Protein AF-A0A3C1DUB1-F1 (afdb_monomer_lite)

Sequence (88 aa):
MSGDPAGDDLQILNLVDQGVLTDAQVASARAAQAGLPFVELVDYPIDRTAVSLVPAALCRRHDLLPIALSGDTITVAMANPGDVFALD

Structure (mmCIF, N/CA/C/O backbone):
data_AF-A0A3C1DUB1-F1
#
_entry.id   AF-A0A3C1DUB1-F1
#
loop_
_atom_site.group_PDB
_atom_site.id
_atom_site.type_symbol
_atom_site.label_atom_id
_atom_site.label_alt_id
_atom_site.label_comp_id
_atom_site.label_asym_id
_atom_site.label_entity_id
_atom_site.label_seq_id
_atom_site.pdbx_PDB_ins_code
_atom_site.Cartn_x
_atom_site.Cartn_y
_atom_site.Cartn_z
_atom_site.occupancy
_atom_site.B_iso_or_equiv
_atom_site.auth_seq_id
_atom_site.auth_comp_id
_atom_site.auth_asym_id
_atom_site.auth_atom_id
_atom_site.pdbx_PDB_model_num
ATOM 1 N N . MET A 1 1 ? 6.360 14.874 26.404 1.00 46.91 1 MET A N 1
ATOM 2 C CA . MET A 1 1 ? 6.111 13.965 25.272 1.00 46.91 1 MET A CA 1
ATOM 3 C C . MET A 1 1 ? 6.901 12.703 25.556 1.00 46.91 1 MET A C 1
ATOM 5 O O . MET A 1 1 ? 8.092 12.674 25.278 1.00 46.91 1 MET A O 1
ATOM 9 N N . SER A 1 2 ? 6.295 11.748 26.267 1.00 49.94 2 SER A N 1
ATOM 10 C CA . SER A 1 2 ? 6.907 10.432 26.478 1.00 49.94 2 SER A CA 1
ATOM 11 C C . SER A 1 2 ? 6.829 9.722 25.137 1.00 49.94 2 SER A C 1
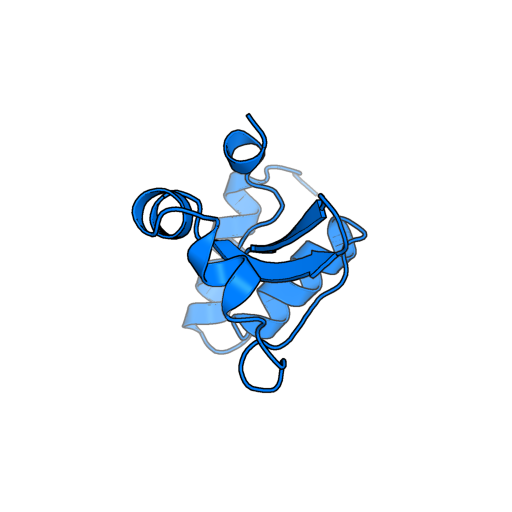ATOM 13 O O . SER A 1 2 ? 5.756 9.263 24.787 1.00 49.94 2 SER A O 1
ATOM 15 N N . GLY A 1 3 ? 7.904 9.755 24.349 1.00 55.25 3 GLY A N 1
ATOM 16 C CA . GLY A 1 3 ? 7.967 9.139 23.020 1.00 55.25 3 GLY A CA 1
ATOM 17 C C . GLY A 1 3 ? 7.994 7.615 23.092 1.00 55.25 3 GLY A C 1
ATOM 18 O O . GLY A 1 3 ? 8.963 7.006 22.651 1.00 55.25 3 GLY A O 1
ATOM 19 N N . ASP A 1 4 ? 6.980 7.022 23.718 1.00 57.59 4 ASP A N 1
ATOM 20 C CA . ASP A 1 4 ? 6.763 5.583 23.735 1.00 57.59 4 ASP A CA 1
ATOM 21 C C . ASP A 1 4 ? 5.836 5.220 22.560 1.00 57.59 4 ASP A C 1
ATOM 23 O O . ASP A 1 4 ? 4.623 5.432 22.654 1.00 57.59 4 ASP A O 1
ATOM 27 N N . PRO A 1 5 ? 6.380 4.702 21.442 1.00 59.94 5 PRO A N 1
ATOM 28 C CA . PRO A 1 5 ? 5.612 4.464 20.220 1.00 59.94 5 PRO A CA 1
ATOM 29 C C . PRO A 1 5 ? 4.457 3.472 20.426 1.00 59.94 5 PRO A C 1
ATOM 31 O O . PRO A 1 5 ? 3.436 3.574 19.754 1.00 59.94 5 PRO A O 1
ATOM 34 N N . ALA A 1 6 ? 4.572 2.555 21.394 1.00 60.12 6 ALA A N 1
ATOM 35 C CA . ALA A 1 6 ? 3.508 1.603 21.709 1.00 60.12 6 ALA A CA 1
ATOM 36 C C . ALA A 1 6 ? 2.329 2.252 22.462 1.00 60.12 6 ALA A C 1
ATOM 38 O O . ALA A 1 6 ? 1.183 1.823 22.318 1.00 60.12 6 ALA A O 1
ATOM 39 N N . GLY A 1 7 ? 2.600 3.284 23.269 1.00 63.66 7 GLY A N 1
ATOM 40 C CA . GLY A 1 7 ? 1.575 4.028 24.002 1.00 63.66 7 GLY A CA 1
ATOM 41 C C . GLY A 1 7 ? 0.778 4.973 23.103 1.00 63.66 7 GLY A C 1
ATOM 42 O O . GLY A 1 7 ? -0.435 5.108 23.275 1.00 63.66 7 GLY A O 1
ATOM 43 N N . ASP A 1 8 ? 1.451 5.574 22.123 1.00 70.19 8 ASP A N 1
ATOM 44 C CA . ASP A 1 8 ? 0.837 6.491 21.162 1.00 70.19 8 ASP A CA 1
ATOM 45 C C . ASP A 1 8 ? -0.102 5.747 20.192 1.00 70.19 8 ASP A C 1
ATOM 47 O O . ASP A 1 8 ? -1.214 6.212 19.929 1.00 70.19 8 ASP A O 1
ATOM 51 N N . ASP A 1 9 ? 0.266 4.542 19.741 1.00 74.94 9 ASP A N 1
ATOM 52 C CA . ASP A 1 9 ? -0.575 3.727 18.851 1.00 74.94 9 ASP A CA 1
ATOM 53 C C . ASP A 1 9 ? -1.910 3.312 19.498 1.00 74.94 9 ASP A C 1
ATOM 55 O O . ASP A 1 9 ? -2.957 3.356 18.849 1.00 74.94 9 ASP A O 1
ATOM 59 N N . LEU A 1 10 ? -1.917 2.976 20.794 1.00 73.94 10 LEU A N 1
ATOM 60 C CA . LEU A 1 10 ? -3.151 2.650 21.525 1.00 73.94 10 LEU A CA 1
ATOM 61 C C . LEU A 1 10 ? -4.115 3.841 21.612 1.00 73.94 10 LEU A C 1
ATOM 63 O O . LEU A 1 10 ? -5.334 3.662 21.584 1.00 73.94 10 LEU A O 1
ATOM 67 N N . GLN A 1 11 ? -3.584 5.061 21.717 1.00 82.12 11 GLN A N 1
ATOM 68 C CA . GLN A 1 11 ? -4.403 6.274 21.740 1.00 82.12 11 GLN A CA 1
ATOM 69 C C . GLN A 1 11 ? -4.995 6.568 20.364 1.00 82.12 11 GLN A C 1
ATOM 71 O O . GLN A 1 11 ? -6.175 6.906 20.272 1.00 82.12 11 GLN A O 1
ATOM 76 N N . ILE A 1 12 ? -4.205 6.394 19.302 1.00 82.06 12 ILE A N 1
ATOM 77 C CA . ILE A 1 12 ? -4.660 6.568 17.919 1.00 82.06 12 ILE A CA 1
ATOM 78 C C . ILE A 1 12 ? -5.803 5.597 17.607 1.00 82.06 12 ILE A C 1
ATOM 80 O O . ILE A 1 12 ? -6.830 6.028 17.089 1.00 82.06 12 ILE A O 1
ATOM 84 N N . LEU A 1 13 ? -5.672 4.322 17.987 1.00 81.00 13 LEU A N 1
ATOM 85 C CA . LEU A 1 13 ? -6.725 3.317 17.795 1.00 81.00 13 LEU A CA 1
ATOM 86 C C . LEU A 1 13 ? -8.033 3.711 18.495 1.00 81.00 13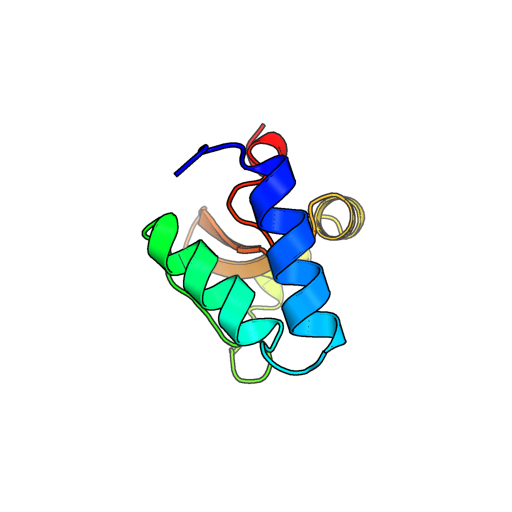 LEU A C 1
ATOM 88 O O . LEU A 1 13 ? -9.098 3.644 17.893 1.00 81.00 13 LEU A O 1
ATOM 92 N N . ASN A 1 14 ? -7.959 4.216 19.729 1.00 87.31 14 ASN A N 1
ATOM 93 C CA . ASN A 1 14 ? -9.145 4.667 20.461 1.00 87.31 14 ASN A CA 1
ATOM 94 C C . ASN A 1 14 ? -9.824 5.876 19.784 1.00 87.31 14 ASN A C 1
ATOM 96 O O . ASN A 1 14 ? -11.047 5.980 19.761 1.00 87.31 14 ASN A O 1
ATOM 100 N N . LEU A 1 15 ? -9.047 6.788 19.189 1.00 84.94 15 LEU A N 1
ATOM 101 C CA . LEU A 1 15 ? -9.598 7.912 18.422 1.00 84.94 15 LEU A CA 1
ATOM 102 C C . LEU A 1 15 ? -10.265 7.460 17.116 1.00 84.94 15 LEU A C 1
ATOM 104 O O . LEU A 1 15 ? -11.250 8.075 16.701 1.00 84.94 15 LEU A O 1
ATOM 108 N N . VAL A 1 16 ? -9.762 6.396 16.488 1.00 86.25 16 VAL A N 1
ATOM 109 C CA . VAL A 1 16 ? -10.412 5.774 15.326 1.00 86.25 16 VAL A CA 1
ATOM 110 C C . VAL A 1 16 ? -11.718 5.095 15.737 1.00 86.25 16 VAL A C 1
ATOM 112 O O . VAL A 1 16 ? -12.753 5.361 15.131 1.00 86.25 16 VAL A O 1
ATOM 115 N N . ASP A 1 17 ? -11.711 4.321 16.825 1.00 86.50 17 ASP A N 1
ATOM 116 C CA . ASP A 1 17 ? -12.909 3.656 17.360 1.00 86.50 17 ASP A CA 1
ATOM 117 C C . ASP A 1 17 ? -14.016 4.654 17.742 1.00 86.50 17 ASP A C 1
ATOM 119 O O . ASP A 1 17 ? -15.207 4.381 17.584 1.00 86.50 17 ASP A O 1
ATOM 123 N N . GLN A 1 18 ? -13.634 5.841 18.220 1.00 89.19 18 GLN A N 1
ATOM 124 C CA . GLN A 1 18 ? -14.556 6.938 18.532 1.00 89.19 18 GLN A CA 1
ATOM 125 C C . GLN A 1 18 ? -15.034 7.713 17.289 1.00 89.19 18 GLN A C 1
ATOM 127 O O . GLN A 1 18 ? -15.871 8.609 17.416 1.00 89.19 18 GLN A O 1
ATOM 132 N N . GLY A 1 19 ? -14.508 7.407 16.099 1.00 85.06 19 GLY A N 1
ATOM 133 C CA . GLY A 1 19 ? -14.811 8.102 14.845 1.00 85.06 19 GLY A CA 1
ATOM 134 C C . GLY A 1 19 ? -14.213 9.509 14.745 1.00 85.06 19 GLY A C 1
ATOM 135 O O . GLY A 1 19 ? -14.621 10.291 13.889 1.00 85.06 19 GLY A O 1
ATOM 136 N N . VAL A 1 20 ? -13.267 9.853 15.625 1.00 90.69 20 VAL A N 1
ATOM 137 C CA . VAL A 1 20 ? -12.557 11.143 15.612 1.00 90.69 20 VAL A CA 1
ATOM 138 C C . VAL A 1 20 ? -11.502 11.165 14.505 1.00 90.69 20 VAL A C 1
ATOM 140 O O . VAL A 1 20 ? -11.262 12.210 13.899 1.00 90.69 20 VAL A O 1
ATOM 143 N N . LEU A 1 21 ? -10.889 10.011 14.232 1.00 87.56 21 LEU A N 1
ATOM 144 C CA . LEU A 1 21 ? -9.953 9.795 13.134 1.00 87.56 21 LEU A CA 1
ATOM 145 C C . LEU A 1 21 ? -10.466 8.689 12.212 1.00 87.56 21 LEU A C 1
ATOM 147 O O . LEU A 1 21 ? -11.112 7.742 12.644 1.00 87.56 21 LEU A O 1
ATOM 151 N N . THR A 1 22 ? -10.144 8.802 10.932 1.00 86.00 22 THR A N 1
ATOM 152 C CA . THR A 1 22 ? -10.325 7.731 9.945 1.00 86.00 22 THR A CA 1
ATOM 153 C C . THR A 1 22 ? -9.014 6.976 9.742 1.00 86.00 22 THR A C 1
ATOM 155 O O . THR A 1 22 ? -7.936 7.556 9.899 1.00 86.00 22 THR A O 1
ATOM 158 N N . ASP A 1 23 ? -9.087 5.715 9.315 1.00 82.19 23 ASP A N 1
ATOM 159 C CA . ASP A 1 23 ? -7.896 4.917 8.982 1.00 82.19 23 ASP A CA 1
ATOM 160 C C . ASP A 1 23 ? -7.001 5.621 7.949 1.00 82.19 23 ASP A C 1
ATOM 162 O O . ASP A 1 23 ? -5.777 5.642 8.084 1.00 82.19 23 ASP A O 1
ATOM 166 N N . ALA A 1 24 ? -7.610 6.289 6.964 1.00 82.38 24 ALA A N 1
ATOM 167 C CA . ALA A 1 24 ? -6.906 7.080 5.957 1.00 82.38 24 ALA A CA 1
ATOM 168 C C . ALA A 1 24 ? -6.122 8.256 6.568 1.00 82.38 24 ALA A C 1
ATOM 170 O O . ALA A 1 24 ? -4.976 8.504 6.191 1.00 82.38 24 ALA A O 1
ATOM 171 N N . GLN A 1 25 ? -6.694 8.960 7.552 1.00 87.12 25 GLN A N 1
ATOM 172 C CA . GLN A 1 25 ? -5.995 10.044 8.254 1.00 87.12 25 GLN A CA 1
ATOM 173 C C . GLN A 1 25 ? -4.808 9.523 9.064 1.00 87.12 25 GLN A C 1
ATOM 175 O O . GLN A 1 25 ? -3.752 10.158 9.074 1.00 87.12 25 GLN A O 1
ATOM 180 N N . VAL A 1 26 ? -4.954 8.364 9.710 1.00 85.06 26 VAL A N 1
ATOM 181 C CA . VAL A 1 26 ? -3.857 7.722 10.445 1.00 85.06 26 VAL A CA 1
ATOM 182 C C . VAL A 1 26 ? -2.743 7.297 9.489 1.00 85.06 26 VAL A C 1
ATOM 184 O O . VAL A 1 26 ? -1.578 7.634 9.710 1.00 85.06 26 VAL A O 1
ATOM 187 N N . ALA A 1 27 ? -3.085 6.613 8.397 1.00 82.00 27 ALA A N 1
ATOM 188 C CA . ALA A 1 27 ? -2.126 6.162 7.393 1.00 82.00 27 ALA A CA 1
ATOM 189 C C . ALA A 1 27 ? -1.397 7.337 6.716 1.00 82.00 27 ALA A C 1
ATOM 191 O O . ALA A 1 27 ? -0.171 7.316 6.590 1.00 82.00 27 ALA A O 1
ATOM 192 N N . SER A 1 28 ? -2.117 8.405 6.358 1.00 85.25 28 SER A N 1
ATOM 193 C CA . SER A 1 28 ? -1.524 9.622 5.795 1.00 85.25 28 SER A CA 1
ATOM 194 C C . SER A 1 28 ? -0.577 10.314 6.780 1.00 85.25 28 SER A C 1
ATOM 196 O O . SER A 1 28 ? 0.515 10.727 6.384 1.00 85.25 28 SER A O 1
ATOM 198 N N . ALA A 1 29 ? -0.943 10.403 8.062 1.00 86.19 29 ALA A N 1
ATOM 199 C CA . ALA A 1 29 ? -0.075 10.979 9.085 1.00 86.19 29 ALA A CA 1
ATOM 200 C C . ALA A 1 29 ? 1.210 10.156 9.274 1.00 86.19 29 ALA A C 1
ATOM 202 O O . ALA A 1 29 ? 2.295 10.731 9.368 1.00 86.19 29 ALA A O 1
ATOM 203 N N . ARG A 1 30 ? 1.111 8.820 9.270 1.00 83.75 30 ARG A N 1
ATOM 204 C CA . ARG A 1 30 ? 2.272 7.916 9.341 1.00 83.75 30 ARG A CA 1
ATOM 205 C C . ARG A 1 30 ? 3.189 8.065 8.129 1.00 83.75 30 ARG A C 1
ATOM 207 O O . ARG A 1 30 ? 4.398 8.197 8.297 1.00 83.75 30 ARG A O 1
ATOM 214 N N . ALA A 1 31 ? 2.624 8.111 6.923 1.00 84.31 31 ALA A N 1
ATOM 215 C CA . ALA A 1 31 ? 3.387 8.352 5.701 1.00 84.31 31 ALA A CA 1
ATOM 216 C C . ALA A 1 31 ? 4.130 9.697 5.763 1.00 84.31 31 ALA A C 1
ATOM 218 O O . ALA A 1 31 ? 5.328 9.750 5.493 1.00 84.31 31 ALA A O 1
ATOM 219 N N . ALA A 1 32 ? 3.460 10.762 6.221 1.00 86.12 32 ALA A N 1
ATOM 220 C CA . ALA A 1 32 ? 4.072 12.077 6.392 1.00 86.12 32 ALA A CA 1
ATOM 221 C C . ALA A 1 32 ? 5.225 12.069 7.413 1.00 86.12 32 ALA A C 1
ATOM 223 O O . ALA A 1 32 ? 6.271 12.660 7.149 1.00 86.12 32 ALA A O 1
ATOM 224 N N . GLN A 1 33 ? 5.071 11.372 8.546 1.00 84.12 33 GLN A N 1
ATOM 225 C CA . GLN A 1 33 ? 6.144 11.213 9.539 1.00 84.12 33 GLN A CA 1
ATOM 226 C C . GLN A 1 33 ? 7.350 10.442 8.982 1.00 84.12 33 GLN A C 1
ATOM 228 O O . GLN A 1 33 ? 8.488 10.776 9.306 1.00 84.12 33 GLN A O 1
ATOM 233 N N . ALA A 1 34 ? 7.112 9.447 8.123 1.00 80.75 34 ALA A N 1
ATOM 234 C CA . ALA A 1 34 ? 8.153 8.654 7.470 1.00 80.75 34 ALA A CA 1
ATOM 235 C C . ALA A 1 34 ? 8.752 9.319 6.212 1.00 80.75 34 ALA A C 1
ATOM 237 O O . ALA A 1 34 ? 9.692 8.784 5.627 1.00 80.75 34 ALA A O 1
ATOM 238 N N . GLY A 1 35 ? 8.217 10.464 5.771 1.00 85.38 35 GLY A N 1
ATOM 239 C CA . GLY A 1 35 ? 8.624 11.117 4.522 1.00 85.38 35 GLY A CA 1
ATOM 240 C C . GLY A 1 35 ? 8.233 10.337 3.258 1.00 85.38 35 GLY A C 1
ATOM 241 O O . GLY A 1 35 ? 8.887 10.477 2.225 1.00 85.38 35 GLY A O 1
ATOM 242 N N . LEU A 1 36 ? 7.190 9.508 3.337 1.00 87.88 36 LEU A N 1
ATOM 243 C CA . LEU A 1 36 ? 6.703 8.653 2.255 1.00 87.88 36 LEU A CA 1
ATOM 244 C C . LEU A 1 36 ? 5.449 9.239 1.584 1.00 87.88 36 LEU A C 1
ATOM 246 O O . LEU A 1 36 ? 4.669 9.944 2.230 1.00 87.88 36 LEU A O 1
ATOM 250 N N . PRO A 1 37 ? 5.213 8.936 0.294 1.00 88.25 37 PRO A N 1
ATOM 251 C CA . PRO A 1 37 ? 3.960 9.282 -0.362 1.00 88.25 37 PRO A CA 1
ATOM 252 C C . PRO A 1 37 ? 2.793 8.474 0.223 1.00 88.25 37 PRO A C 1
ATOM 254 O O . PRO A 1 37 ? 2.934 7.296 0.547 1.00 88.25 37 PRO A O 1
ATOM 257 N N . PHE A 1 38 ? 1.623 9.105 0.302 1.00 87.88 38 PHE A N 1
ATOM 258 C CA . PHE A 1 38 ? 0.360 8.451 0.635 1.00 87.88 38 PHE A CA 1
ATOM 259 C C . PHE A 1 38 ? -0.498 8.318 -0.626 1.00 87.88 38 PHE A C 1
ATOM 261 O O . PHE A 1 38 ? -0.577 9.259 -1.420 1.00 87.88 38 PHE A O 1
ATOM 268 N N . VAL A 1 39 ? -1.128 7.158 -0.811 1.00 88.25 39 VAL A N 1
ATOM 269 C CA . VAL A 1 39 ? -2.001 6.871 -1.955 1.00 88.25 39 VAL A CA 1
ATOM 270 C C . VAL A 1 39 ? -3.316 6.269 -1.476 1.00 88.25 39 VAL A C 1
ATOM 272 O O . VAL A 1 39 ? -3.323 5.363 -0.647 1.00 88.25 39 VAL A O 1
ATOM 275 N N . GLU A 1 40 ? -4.425 6.749 -2.032 1.00 87.56 40 GLU A N 1
ATOM 276 C CA . GLU A 1 40 ? -5.745 6.150 -1.832 1.00 87.56 40 GLU A CA 1
ATOM 277 C C . GLU A 1 40 ? -5.949 5.013 -2.834 1.00 87.56 40 GLU A C 1
ATOM 279 O O . GLU A 1 40 ? -6.067 5.241 -4.039 1.00 87.56 40 GLU A O 1
ATOM 284 N N . LEU A 1 41 ? -5.981 3.771 -2.344 1.00 87.38 41 LEU A N 1
ATOM 285 C CA . LEU A 1 41 ? -6.029 2.583 -3.205 1.00 87.38 41 LEU A CA 1
ATOM 286 C C . LEU A 1 41 ? -7.336 2.450 -3.994 1.00 87.38 41 LEU A C 1
ATOM 288 O O . LEU A 1 41 ? -7.338 1.807 -5.040 1.00 87.38 41 LEU A O 1
ATOM 292 N N . VAL A 1 42 ? -8.432 3.046 -3.512 1.00 86.25 42 VAL A N 1
ATOM 293 C CA . VAL A 1 42 ? -9.743 2.986 -4.180 1.00 86.25 42 VAL A CA 1
ATOM 294 C C . VAL A 1 42 ? -9.717 3.626 -5.572 1.00 86.25 42 VAL A C 1
ATOM 296 O O . VAL A 1 42 ? -10.368 3.120 -6.485 1.00 86.25 42 VAL A O 1
ATOM 299 N N . ASP A 1 43 ? -8.901 4.667 -5.749 1.00 86.12 43 ASP A N 1
ATOM 300 C CA . ASP A 1 43 ? -8.789 5.432 -6.995 1.00 86.12 43 ASP A CA 1
ATOM 301 C C . ASP A 1 43 ? -7.445 5.208 -7.710 1.00 86.12 43 ASP A C 1
ATOM 303 O O . ASP A 1 43 ? -7.195 5.772 -8.780 1.00 86.12 43 ASP A O 1
ATOM 307 N N . TYR A 1 44 ? -6.557 4.388 -7.139 1.00 88.88 44 TYR A N 1
ATOM 308 C CA . TYR A 1 44 ? -5.232 4.153 -7.699 1.00 88.88 44 TYR A CA 1
ATOM 309 C C . TYR A 1 44 ? -5.266 3.063 -8.787 1.00 88.88 44 TYR A C 1
ATOM 311 O O . TYR A 1 44 ? -5.750 1.954 -8.542 1.00 88.88 44 TYR A O 1
ATOM 319 N N . PRO A 1 45 ? -4.713 3.308 -9.990 1.00 91.12 45 PRO A N 1
ATOM 320 C CA . PRO A 1 45 ? -4.650 2.304 -11.047 1.00 91.12 45 PRO A CA 1
ATOM 321 C C . PRO A 1 45 ? -3.589 1.238 -10.728 1.00 91.12 45 PRO A C 1
ATOM 323 O O . PRO A 1 45 ? -2.416 1.390 -11.056 1.00 91.12 45 PRO A O 1
ATOM 326 N N . ILE A 1 46 ? -4.011 0.145 -10.089 1.00 93.44 46 ILE A N 1
ATOM 327 C CA . ILE A 1 46 ? -3.125 -0.958 -9.689 1.00 93.44 46 ILE A CA 1
ATOM 328 C C . ILE A 1 46 ? -2.620 -1.739 -10.908 1.00 93.44 46 ILE A C 1
ATOM 330 O O . ILE A 1 46 ? -3.409 -2.304 -11.676 1.00 93.44 46 ILE A O 1
ATOM 334 N N . ASP A 1 47 ? -1.297 -1.852 -11.041 1.00 94.94 47 ASP A N 1
ATOM 335 C CA . ASP A 1 47 ? -0.672 -2.730 -12.027 1.00 94.94 47 ASP A CA 1
ATOM 336 C C . ASP A 1 47 ? -0.789 -4.199 -11.594 1.00 94.94 47 ASP A C 1
ATOM 338 O O . ASP A 1 47 ? -0.157 -4.663 -10.641 1.00 94.94 47 ASP A O 1
ATOM 342 N N . ARG A 1 48 ? -1.582 -4.972 -12.339 1.00 93.62 48 ARG A N 1
ATOM 343 C CA . ARG A 1 48 ? -1.772 -6.409 -12.085 1.00 93.62 48 ARG A CA 1
ATOM 344 C C . ARG A 1 48 ? -0.482 -7.212 -12.231 1.00 93.62 48 ARG A C 1
ATOM 346 O O . ARG A 1 48 ? -0.361 -8.266 -11.607 1.00 93.62 48 ARG A O 1
ATOM 353 N N . THR A 1 49 ? 0.469 -6.727 -13.025 1.00 94.94 49 THR A N 1
ATOM 354 C CA . THR A 1 49 ? 1.789 -7.343 -13.172 1.00 94.94 49 THR A CA 1
ATOM 355 C C . THR A 1 49 ? 2.525 -7.289 -11.840 1.00 94.94 49 THR A C 1
ATOM 357 O O . THR A 1 49 ? 2.959 -8.329 -11.356 1.00 94.94 49 THR A O 1
ATOM 360 N N . ALA A 1 50 ? 2.554 -6.125 -11.182 1.00 95.12 50 ALA A N 1
ATOM 361 C CA . ALA A 1 50 ? 3.143 -5.969 -9.852 1.00 95.12 50 ALA A CA 1
ATOM 362 C C . ALA A 1 50 ? 2.496 -6.911 -8.824 1.00 95.12 50 ALA A C 1
ATOM 364 O O . ALA A 1 50 ? 3.199 -7.602 -8.088 1.00 95.12 50 ALA A O 1
ATOM 365 N N . VAL A 1 51 ? 1.160 -7.009 -8.824 1.00 94.88 51 VAL A N 1
ATOM 366 C CA . VAL A 1 51 ? 0.416 -7.913 -7.924 1.00 94.88 51 VAL A CA 1
ATOM 367 C C . VAL A 1 51 ? 0.812 -9.377 -8.136 1.00 94.88 51 VAL A C 1
ATOM 369 O O . VAL A 1 51 ? 0.903 -10.135 -7.175 1.00 94.88 51 VAL A O 1
ATOM 372 N N . SER A 1 52 ? 1.070 -9.786 -9.380 1.00 94.44 52 SER A N 1
ATOM 373 C CA . SER A 1 52 ? 1.452 -11.167 -9.698 1.00 94.44 52 SER A CA 1
ATOM 374 C C . SER A 1 52 ? 2.878 -11.542 -9.277 1.00 94.44 52 SER A C 1
ATOM 376 O O . SER A 1 52 ? 3.182 -12.729 -9.167 1.00 94.44 52 SER A O 1
ATOM 378 N N . LEU A 1 53 ? 3.742 -10.552 -9.032 1.00 93.81 53 LEU A N 1
ATOM 379 C CA . LEU A 1 53 ? 5.150 -10.768 -8.688 1.00 93.81 53 LEU A CA 1
ATOM 380 C C . LEU A 1 53 ? 5.374 -11.044 -7.201 1.00 93.81 53 LEU A C 1
ATOM 382 O O . LEU A 1 53 ? 6.408 -11.604 -6.839 1.00 93.81 53 LEU A O 1
ATOM 386 N N . VAL A 1 54 ? 4.419 -10.682 -6.341 1.00 92.38 54 VAL A N 1
ATOM 387 C CA . VAL A 1 54 ? 4.541 -10.872 -4.893 1.00 92.38 54 VAL A CA 1
ATOM 388 C C . VAL A 1 54 ? 3.546 -11.932 -4.417 1.00 92.38 54 VAL A C 1
ATOM 390 O O . VAL A 1 54 ? 2.341 -11.797 -4.640 1.00 92.38 54 VAL A O 1
ATOM 393 N N . PRO A 1 55 ? 4.004 -13.000 -3.738 1.00 94.31 55 PRO A N 1
ATOM 394 C CA . PRO A 1 55 ? 3.110 -14.025 -3.217 1.00 94.31 55 PRO A CA 1
ATOM 395 C C . PRO A 1 55 ? 2.079 -13.453 -2.240 1.00 94.31 55 PRO A C 1
ATOM 397 O O . PRO A 1 55 ? 2.427 -12.759 -1.286 1.00 94.31 55 PRO A O 1
ATOM 400 N N . ALA A 1 56 ? 0.812 -13.845 -2.395 1.00 92.69 56 ALA A N 1
ATOM 401 C CA . ALA A 1 56 ? -0.284 -13.370 -1.543 1.00 92.69 56 ALA A CA 1
ATOM 402 C C . ALA A 1 56 ? -0.062 -13.622 -0.038 1.00 92.69 56 ALA A C 1
ATOM 404 O O . ALA A 1 56 ? -0.571 -12.877 0.797 1.00 92.69 56 ALA A O 1
ATOM 405 N N . ALA A 1 57 ? 0.694 -14.666 0.319 1.00 92.06 57 ALA A N 1
ATOM 406 C CA . ALA A 1 57 ? 1.065 -14.943 1.704 1.00 92.06 57 ALA A CA 1
ATOM 407 C C . ALA A 1 57 ? 1.960 -13.842 2.298 1.00 92.06 57 ALA A C 1
ATOM 409 O O . ALA A 1 57 ? 1.770 -13.476 3.455 1.00 92.06 57 ALA A O 1
ATOM 410 N N . LEU A 1 58 ? 2.886 -13.290 1.506 1.00 88.94 58 LEU A N 1
ATOM 411 C CA . LEU A 1 58 ? 3.755 -12.192 1.928 1.00 88.94 58 LEU A CA 1
ATOM 412 C C . LEU A 1 58 ? 2.947 -10.900 2.076 1.00 88.94 58 LEU A C 1
ATOM 414 O O . LEU A 1 58 ? 3.031 -10.251 3.113 1.00 88.94 58 LEU A O 1
ATOM 418 N N . CYS A 1 59 ? 2.080 -10.609 1.101 1.00 90.75 59 CYS A N 1
ATOM 419 C CA . CYS A 1 59 ? 1.169 -9.465 1.151 1.00 90.75 59 CYS A CA 1
ATOM 420 C C . CYS A 1 59 ? 0.333 -9.450 2.438 1.00 90.75 59 CYS A C 1
ATOM 422 O O . CYS A 1 59 ? 0.258 -8.434 3.114 1.00 90.75 59 CYS A O 1
ATOM 424 N N . ARG A 1 60 ? -0.249 -10.596 2.825 1.00 90.25 60 ARG A N 1
ATOM 425 C CA . ARG A 1 60 ? -1.045 -10.708 4.062 1.00 90.25 60 ARG A CA 1
ATOM 426 C C . ARG A 1 60 ? -0.203 -10.647 5.329 1.00 90.25 60 ARG A C 1
ATOM 428 O O . ARG A 1 60 ? -0.674 -10.137 6.335 1.00 90.25 60 ARG A O 1
ATOM 435 N N . ARG A 1 61 ? 1.003 -11.220 5.305 1.00 86.38 61 ARG A N 1
ATOM 436 C CA . ARG A 1 61 ? 1.888 -11.257 6.475 1.00 86.38 61 ARG A CA 1
ATOM 437 C C . ARG A 1 61 ? 2.379 -9.862 6.861 1.00 86.38 61 ARG A C 1
ATOM 439 O O . ARG A 1 61 ? 2.506 -9.603 8.048 1.00 86.38 61 ARG A O 1
ATOM 446 N N . HIS A 1 62 ? 2.647 -9.016 5.871 1.00 85.38 62 HIS A N 1
ATOM 447 C CA . HIS A 1 62 ? 3.210 -7.675 6.060 1.00 85.38 62 HIS A CA 1
ATOM 448 C C . HIS A 1 62 ? 2.208 -6.549 5.778 1.00 85.38 62 HIS A C 1
ATOM 450 O O . HIS A 1 62 ? 2.608 -5.398 5.654 1.00 85.38 62 HIS A O 1
ATOM 456 N N . ASP A 1 63 ? 0.925 -6.890 5.629 1.00 87.12 63 ASP A N 1
ATOM 457 C CA . ASP A 1 63 ? -0.165 -5.963 5.306 1.00 87.12 63 ASP A CA 1
ATOM 458 C C . ASP A 1 63 ? 0.200 -4.945 4.205 1.00 87.12 63 ASP A C 1
ATOM 460 O O . ASP A 1 63 ? 0.134 -3.720 4.366 1.00 87.12 63 ASP A O 1
ATOM 464 N N . LEU A 1 64 ? 0.663 -5.497 3.078 1.00 90.00 64 LEU A N 1
ATOM 465 C CA . LEU A 1 64 ? 1.134 -4.747 1.919 1.00 90.00 64 LEU A CA 1
ATOM 466 C C . LEU A 1 64 ? 0.445 -5.182 0.627 1.00 90.00 64 LEU A C 1
ATOM 468 O O . LEU A 1 64 ? -0.006 -6.321 0.481 1.00 90.00 64 LEU A O 1
ATOM 472 N N . LEU A 1 65 ? 0.413 -4.277 -0.346 1.00 92.94 65 LEU A N 1
ATOM 473 C CA . LEU A 1 65 ? -0.118 -4.507 -1.684 1.00 92.94 65 LEU A CA 1
ATOM 474 C C . LEU A 1 65 ? 0.864 -3.968 -2.734 1.00 92.94 65 LEU A C 1
ATOM 476 O O . LEU A 1 65 ? 1.154 -2.774 -2.723 1.00 92.94 65 LEU A O 1
ATOM 480 N N . PRO A 1 66 ? 1.353 -4.785 -3.680 1.00 94.75 66 PRO A N 1
ATOM 481 C CA . PRO A 1 66 ? 2.103 -4.278 -4.826 1.00 94.75 66 PRO A CA 1
ATOM 482 C C . PRO A 1 66 ? 1.189 -3.446 -5.726 1.00 94.75 66 PRO A C 1
ATOM 484 O O . PRO A 1 66 ? 0.130 -3.922 -6.137 1.00 94.75 66 PRO A O 1
ATOM 487 N N . ILE A 1 67 ? 1.596 -2.217 -6.041 1.00 95.38 67 ILE A N 1
ATOM 488 C CA . ILE A 1 67 ? 0.762 -1.264 -6.789 1.00 95.38 67 ILE A CA 1
ATOM 489 C C . ILE A 1 67 ? 1.332 -0.896 -8.159 1.00 95.38 67 ILE A C 1
ATOM 491 O O . ILE A 1 67 ? 0.564 -0.558 -9.058 1.00 95.38 67 ILE A O 1
ATOM 495 N N . ALA A 1 68 ? 2.654 -0.983 -8.335 1.00 95.56 68 ALA A N 1
ATOM 496 C CA . ALA A 1 68 ? 3.326 -0.638 -9.583 1.00 95.56 68 ALA A CA 1
ATOM 497 C C . ALA A 1 68 ? 4.627 -1.428 -9.772 1.00 95.56 68 ALA A C 1
ATOM 499 O O . ALA A 1 68 ? 5.301 -1.785 -8.803 1.00 95.56 68 ALA A O 1
ATOM 500 N N . LEU A 1 69 ? 4.988 -1.659 -11.034 1.00 95.25 69 LEU A N 1
ATOM 501 C CA . LEU A 1 69 ? 6.277 -2.197 -11.456 1.00 95.25 69 LEU A CA 1
ATOM 502 C C . LEU A 1 69 ? 6.959 -1.179 -12.375 1.00 95.25 69 LEU A C 1
ATOM 504 O O . LEU A 1 69 ? 6.350 -0.654 -13.304 1.00 95.25 69 LEU A O 1
ATOM 508 N N . SER A 1 70 ? 8.230 -0.885 -12.125 1.00 94.75 70 SER A N 1
ATOM 509 C CA . SER A 1 70 ? 9.044 -0.002 -12.963 1.00 94.75 70 SER A CA 1
ATOM 510 C C . SER A 1 70 ? 10.434 -0.603 -13.134 1.00 94.75 70 SER A C 1
ATOM 512 O O . SER A 1 70 ? 11.269 -0.533 -12.233 1.00 94.75 70 SER A O 1
ATOM 514 N N . GLY A 1 71 ? 10.669 -1.223 -14.295 1.00 93.19 71 GLY A N 1
ATOM 515 C CA . GLY A 1 71 ? 11.864 -2.038 -14.523 1.00 93.19 71 GLY A CA 1
ATOM 516 C C . GLY A 1 71 ? 11.914 -3.189 -13.519 1.00 93.19 71 GLY A C 1
ATOM 517 O O . GLY A 1 71 ? 10.968 -3.968 -13.439 1.00 93.19 71 GLY A O 1
ATOM 518 N N . ASP A 1 72 ? 12.973 -3.224 -12.713 1.00 91.69 72 ASP A N 1
ATOM 519 C CA . ASP A 1 72 ? 13.178 -4.244 -11.676 1.00 91.69 72 ASP A CA 1
ATOM 520 C C . ASP A 1 72 ? 12.707 -3.787 -10.281 1.00 91.69 72 ASP A C 1
ATOM 522 O O . ASP A 1 72 ? 12.938 -4.464 -9.283 1.00 91.69 72 ASP A O 1
ATOM 526 N N . THR A 1 73 ? 12.064 -2.618 -10.183 1.00 93.06 73 THR A N 1
ATOM 527 C CA . THR A 1 73 ? 11.575 -2.067 -8.911 1.00 93.06 73 THR A CA 1
ATOM 528 C C . THR A 1 73 ? 10.071 -2.274 -8.774 1.00 93.06 73 THR A C 1
ATOM 530 O O . THR A 1 73 ? 9.299 -1.817 -9.618 1.00 93.06 73 THR A O 1
ATOM 533 N N . ILE A 1 74 ? 9.651 -2.916 -7.682 1.00 93.44 74 ILE A N 1
ATOM 534 C CA . ILE A 1 74 ?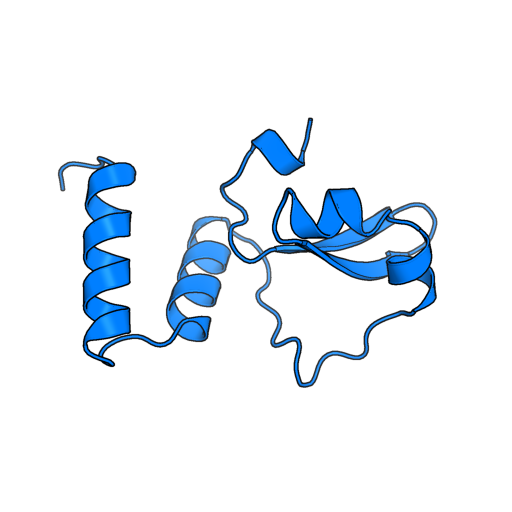 8.241 -3.042 -7.293 1.00 93.44 74 ILE A CA 1
ATOM 535 C C . ILE A 1 74 ? 7.928 -1.981 -6.241 1.00 93.44 74 ILE A C 1
ATOM 537 O O . ILE A 1 74 ? 8.591 -1.900 -5.209 1.00 93.44 74 ILE A O 1
ATOM 541 N N . THR A 1 75 ? 6.894 -1.181 -6.484 1.00 93.31 75 THR A N 1
ATOM 542 C CA . THR A 1 75 ? 6.328 -0.280 -5.478 1.00 93.31 75 THR A CA 1
ATOM 543 C C . THR A 1 75 ? 5.212 -0.996 -4.729 1.00 93.31 75 THR A C 1
ATOM 545 O O . THR A 1 75 ? 4.301 -1.551 -5.348 1.00 93.31 75 THR A O 1
ATOM 548 N N . VAL A 1 76 ? 5.264 -0.950 -3.398 1.00 92.31 76 VAL A N 1
ATOM 549 C CA . VAL A 1 76 ? 4.2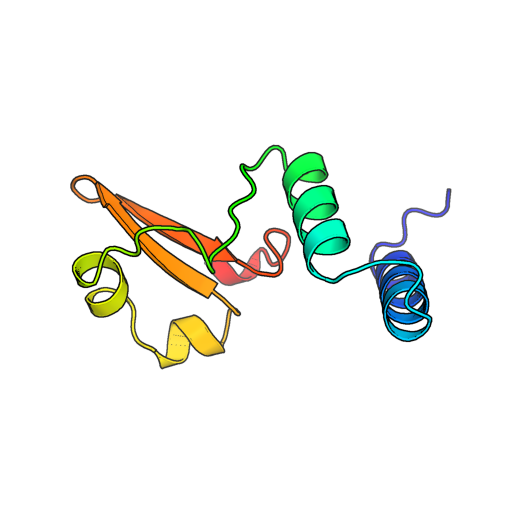44 -1.515 -2.508 1.00 92.31 76 VAL A CA 1
ATOM 550 C C . VAL A 1 76 ? 3.570 -0.407 -1.700 1.00 92.31 76 VAL A C 1
ATOM 552 O O . VAL A 1 76 ? 4.230 0.515 -1.225 1.00 92.31 76 VAL A O 1
ATOM 555 N N . ALA A 1 77 ? 2.253 -0.495 -1.548 1.00 91.31 77 ALA A N 1
ATOM 556 C CA . ALA A 1 77 ? 1.498 0.249 -0.550 1.00 91.31 77 ALA A CA 1
ATOM 557 C C . ALA A 1 77 ? 1.457 -0.569 0.743 1.00 91.31 77 ALA A C 1
ATOM 559 O O . ALA A 1 77 ? 1.260 -1.781 0.688 1.00 91.31 77 ALA A O 1
ATOM 560 N N . MET A 1 78 ? 1.632 0.085 1.890 1.00 87.12 78 MET A N 1
ATOM 561 C CA . MET A 1 78 ? 1.634 -0.557 3.207 1.00 87.12 78 MET A CA 1
ATOM 562 C C . MET A 1 78 ? 0.712 0.202 4.153 1.00 87.12 78 MET A C 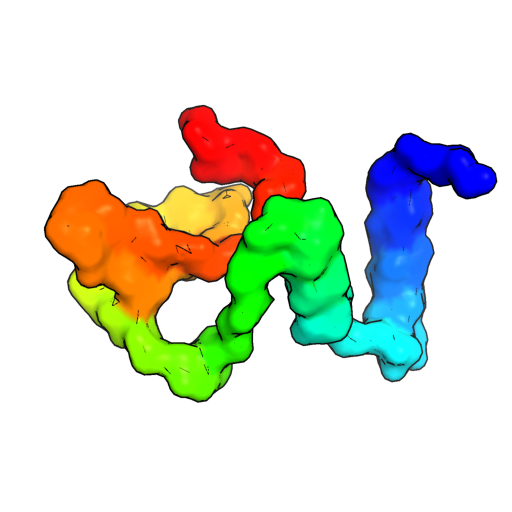1
ATOM 564 O O . MET A 1 78 ? 0.730 1.434 4.164 1.00 87.12 78 MET A O 1
ATOM 568 N N . ALA A 1 79 ? -0.046 -0.520 4.979 1.00 77.75 79 ALA A N 1
ATOM 569 C CA . ALA A 1 79 ? -0.854 0.098 6.031 1.00 77.75 79 ALA A CA 1
ATOM 570 C C . ALA A 1 79 ? 0.014 0.686 7.161 1.00 77.75 79 ALA A C 1
ATOM 572 O O . ALA A 1 79 ? -0.338 1.695 7.779 1.00 77.75 79 ALA A O 1
ATOM 573 N N . ASN A 1 80 ? 1.177 0.077 7.415 1.00 74.69 80 ASN A N 1
ATOM 574 C CA . ASN A 1 80 ? 2.151 0.560 8.385 1.00 74.69 80 ASN A CA 1
ATOM 575 C C . ASN A 1 80 ? 3.579 0.541 7.809 1.00 74.69 80 ASN A C 1
ATOM 577 O O . ASN A 1 80 ? 4.245 -0.490 7.863 1.00 74.69 80 ASN A O 1
ATOM 581 N N . PRO A 1 81 ? 4.096 1.675 7.302 1.00 70.06 81 PRO A N 1
ATOM 582 C CA . PRO A 1 81 ? 5.456 1.737 6.768 1.00 70.06 81 PRO A CA 1
ATOM 583 C C . PRO A 1 81 ? 6.554 1.663 7.842 1.00 70.06 81 PRO A C 1
ATOM 585 O O . PRO A 1 81 ? 7.724 1.517 7.500 1.00 70.06 81 PRO A O 1
ATOM 588 N N . GLY A 1 82 ? 6.199 1.789 9.127 1.00 67.50 82 GLY A N 1
ATOM 589 C CA . GLY A 1 82 ? 7.125 1.645 10.251 1.00 67.50 82 GLY A CA 1
ATOM 590 C C . GLY A 1 82 ? 7.399 0.192 10.646 1.00 67.50 82 GLY A C 1
ATOM 591 O O . GLY A 1 82 ? 8.247 -0.041 11.506 1.00 67.50 82 GLY A O 1
ATOM 592 N N . ASP A 1 83 ? 6.710 -0.783 10.042 1.00 67.62 83 ASP A N 1
ATOM 593 C CA . ASP A 1 83 ? 7.010 -2.201 10.235 1.00 67.62 83 ASP A CA 1
ATOM 594 C C . ASP A 1 83 ? 8.283 -2.579 9.460 1.00 67.62 83 ASP A C 1
ATOM 596 O O . ASP A 1 83 ? 8.257 -3.054 8.324 1.00 67.62 83 ASP A O 1
ATOM 600 N N . VAL A 1 84 ? 9.432 -2.322 10.090 1.00 54.06 84 VAL A N 1
ATOM 601 C CA . VAL A 1 84 ? 10.775 -2.565 9.536 1.00 54.06 84 VAL A CA 1
ATOM 602 C C . VAL A 1 84 ? 10.988 -4.042 9.157 1.00 54.06 84 VAL A C 1
ATOM 604 O O . VAL A 1 84 ? 11.842 -4.335 8.326 1.00 54.06 84 VAL A O 1
ATOM 607 N N . PHE A 1 85 ? 10.187 -4.980 9.683 1.00 50.84 85 PHE A N 1
ATOM 608 C CA . PHE A 1 85 ? 10.258 -6.400 9.314 1.00 50.84 85 PHE A CA 1
ATOM 609 C C . PHE A 1 85 ? 9.684 -6.714 7.926 1.00 50.84 85 PHE A C 1
ATOM 611 O O . PHE A 1 85 ? 9.827 -7.842 7.464 1.00 50.84 85 PHE A O 1
ATOM 618 N N . ALA A 1 86 ? 9.041 -5.759 7.249 1.00 52.38 86 ALA A N 1
ATOM 619 C CA . ALA A 1 86 ? 8.639 -5.912 5.849 1.00 52.38 86 ALA A CA 1
ATOM 620 C C . ALA A 1 86 ? 9.806 -5.756 4.851 1.00 52.38 86 ALA A C 1
ATOM 622 O O . ALA A 1 86 ? 9.630 -6.045 3.668 1.00 52.38 86 ALA A O 1
ATOM 623 N N . LEU A 1 87 ? 10.974 -5.286 5.310 1.00 53.75 87 LEU A N 1
ATOM 624 C CA . LEU A 1 87 ? 12.137 -4.959 4.474 1.00 53.75 87 LEU A CA 1
ATOM 625 C C . LEU A 1 87 ? 13.297 -5.974 4.564 1.00 53.75 87 LEU A C 1
ATOM 627 O O . LEU A 1 87 ? 14.262 -5.804 3.818 1.00 53.75 87 LEU A O 1
ATOM 631 N N . ASP A 1 88 ? 13.215 -6.983 5.443 1.00 47.12 88 ASP A N 1
ATOM 632 C CA . ASP A 1 88 ? 14.233 -8.043 5.630 1.00 47.12 88 ASP A CA 1
ATOM 633 C C . ASP A 1 88 ? 13.787 -9.392 5.031 1.00 47.12 88 ASP A C 1
ATOM 635 O O . ASP A 1 88 ? 12.621 -9.796 5.262 1.00 47.12 88 ASP A O 1
#

Secondary structure (DSSP, 8-state):
----HHHHHHHHHHHHHTTSS-HHHHHHHHHHHHT-----TTTS---HHHHHHS-HHHHHHTTEEEEEEETTEEEEEES-TT-GGG--

Radius of gyration: 14.65 Å; chains: 1; bounding box: 29×29×41 Å

pLDDT: mean 82.73, std 13.02, range [46.91, 95.56]

Fo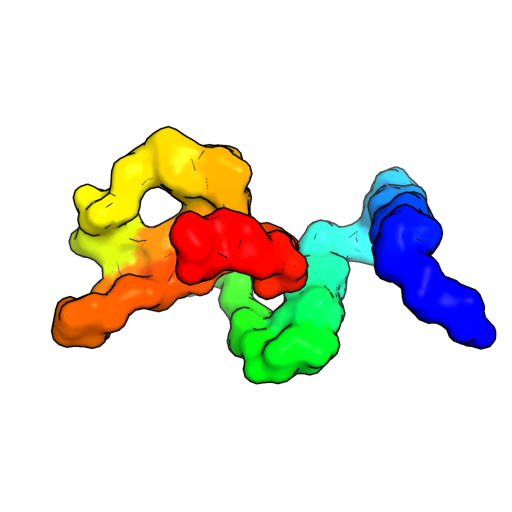ldseek 3Di:
DPPPVVVVVVVVVVCVVVVVDPLLRVQCVQCVVVVHDRDDPVPAQADVVLQVVDDVVLCVVQVKGFRDDDPPDTDIDHSHPPPCVNVD